Protein AF-A0A2V2RNA4-F1 (afdb_monomer)

Structure (mmCIF, N/CA/C/O backbone):
data_AF-A0A2V2RNA4-F1
#
_entry.id   AF-A0A2V2RNA4-F1
#
loop_
_atom_site.group_PDB
_atom_site.id
_atom_site.type_symbol
_atom_site.label_atom_id
_atom_site.label_alt_id
_atom_site.label_comp_id
_atom_site.label_asym_id
_atom_site.label_entity_id
_atom_site.label_seq_id
_atom_site.pdbx_PDB_ins_code
_atom_site.Cartn_x
_atom_site.Cartn_y
_atom_site.Cartn_z
_atom_site.occupancy
_atom_site.B_iso_or_equiv
_atom_site.auth_seq_id
_atom_site.auth_comp_id
_atom_site.auth_asym_id
_atom_site.auth_atom_id
_atom_site.pdbx_PDB_model_num
ATOM 1 N N . LEU A 1 1 ? -3.505 -0.766 -17.347 1.00 87.62 1 LEU A N 1
ATOM 2 C CA . LEU A 1 1 ? -3.593 0.497 -16.579 1.00 87.62 1 LEU A CA 1
ATOM 3 C C . LEU A 1 1 ? -2.592 0.576 -15.418 1.00 87.62 1 LEU A C 1
ATOM 5 O O . LEU A 1 1 ? -1.529 1.137 -15.624 1.00 87.62 1 LEU A O 1
ATOM 9 N N . PHE A 1 2 ? -2.855 0.018 -14.224 1.00 94.06 2 PHE A N 1
ATOM 10 C CA . PHE A 1 2 ? -1.953 0.201 -13.062 1.00 94.06 2 PHE A CA 1
ATOM 11 C C . PHE A 1 2 ? -0.546 -0.371 -13.265 1.00 94.06 2 PHE A C 1
ATOM 13 O O . PHE A 1 2 ? 0.437 0.283 -12.933 1.00 94.06 2 PHE A O 1
ATOM 20 N N . LYS A 1 3 ? -0.445 -1.566 -13.858 1.00 94.94 3 LYS A N 1
ATOM 21 C CA . LYS A 1 3 ? 0.845 -2.192 -14.168 1.00 94.94 3 LYS A CA 1
ATOM 22 C C . LYS A 1 3 ? 1.688 -1.327 -15.110 1.00 94.94 3 LYS A C 1
ATOM 24 O O . LYS A 1 3 ? 2.835 -1.045 -14.799 1.00 94.94 3 LYS A O 1
ATOM 29 N N . GLU A 1 4 ? 1.100 -0.857 -16.207 1.00 96.62 4 GLU A N 1
ATOM 30 C CA . GLU A 1 4 ? 1.784 0.000 -17.188 1.00 96.62 4 GLU A CA 1
ATOM 31 C C . GLU A 1 4 ? 2.234 1.325 -16.562 1.00 96.62 4 GLU A C 1
ATOM 33 O O . GLU A 1 4 ? 3.336 1.796 -16.835 1.00 96.62 4 GLU A O 1
ATOM 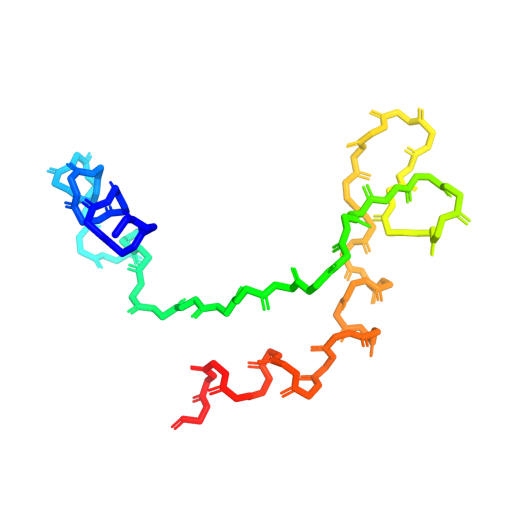38 N N . LEU A 1 5 ? 1.410 1.905 -15.679 1.00 96.94 5 LEU A N 1
ATOM 39 C CA . LEU A 1 5 ? 1.772 3.105 -14.931 1.00 96.94 5 LEU A CA 1
ATOM 40 C C . LEU A 1 5 ? 3.005 2.843 -14.056 1.00 96.94 5 LEU A C 1
ATOM 42 O O . LEU A 1 5 ? 3.988 3.572 -14.157 1.00 96.94 5 LEU A O 1
ATOM 46 N N . ILE A 1 6 ? 2.989 1.774 -13.257 1.00 96.88 6 ILE A N 1
ATOM 47 C CA . ILE A 1 6 ? 4.118 1.387 -12.399 1.00 96.88 6 ILE A CA 1
ATOM 48 C C . ILE A 1 6 ? 5.377 1.135 -13.235 1.00 96.88 6 ILE A C 1
ATOM 50 O O . ILE A 1 6 ? 6.444 1.648 -12.910 1.00 96.88 6 ILE A O 1
ATOM 54 N N . GLU A 1 7 ? 5.262 0.405 -14.343 1.00 96.75 7 GLU A N 1
ATOM 55 C CA . GLU A 1 7 ? 6.382 0.129 -15.246 1.00 96.75 7 GLU A CA 1
ATOM 56 C C . GLU A 1 7 ? 6.946 1.403 -15.888 1.00 96.75 7 GLU A C 1
ATOM 58 O O . GLU A 1 7 ? 8.157 1.504 -16.090 1.00 96.75 7 GLU A O 1
ATOM 63 N N . SER A 1 8 ? 6.101 2.400 -16.171 1.00 97.50 8 SER A N 1
ATOM 64 C CA . SER A 1 8 ? 6.550 3.695 -16.688 1.00 97.50 8 SER A CA 1
ATOM 65 C C . SER A 1 8 ? 7.413 4.456 -15.674 1.00 97.50 8 SER A C 1
ATOM 67 O O . SER A 1 8 ? 8.426 5.036 -16.066 1.00 97.50 8 SER A O 1
ATOM 69 N N . PHE A 1 9 ? 7.073 4.381 -14.380 1.00 97.19 9 PHE A N 1
ATOM 70 C CA . PHE A 1 9 ? 7.822 5.030 -13.301 1.00 97.19 9 PHE A CA 1
ATOM 71 C C . PHE A 1 9 ? 9.039 4.231 -12.833 1.00 97.19 9 PHE A C 1
ATOM 73 O O . PHE A 1 9 ? 10.057 4.827 -12.496 1.00 97.19 9 PHE A O 1
ATOM 80 N N . ASN A 1 10 ? 8.985 2.896 -12.857 1.00 97.81 10 ASN A N 1
ATOM 81 C CA . ASN A 1 10 ? 10.103 2.026 -12.474 1.00 97.81 10 ASN A CA 1
ATOM 82 C C . ASN A 1 10 ? 11.396 2.342 -13.256 1.00 97.81 10 ASN A C 1
ATOM 84 O O . ASN A 1 10 ? 12.489 2.087 -12.756 1.00 97.81 10 ASN A O 1
ATOM 88 N N . LYS A 1 11 ? 11.292 2.943 -14.451 1.00 97.44 11 LYS A N 1
ATOM 89 C CA . LYS A 1 11 ? 12.428 3.412 -15.267 1.00 97.44 11 LYS A CA 1
ATOM 90 C C . LYS A 1 11 ? 13.285 4.486 -14.586 1.00 97.44 11 LYS A C 1
ATOM 92 O O . LYS A 1 11 ? 14.434 4.658 -14.975 1.00 97.44 11 LYS A O 1
ATOM 97 N N . PHE A 1 12 ? 12.740 5.198 -13.600 1.00 97.88 12 PHE A N 1
ATOM 98 C CA . PHE A 1 12 ? 13.441 6.250 -12.857 1.00 97.88 12 PHE A CA 1
ATOM 99 C C . PHE A 1 12 ? 14.120 5.744 -11.573 1.00 97.88 12 PHE A C 1
ATOM 101 O O . PHE A 1 12 ? 14.756 6.533 -10.881 1.00 97.88 12 PHE A O 1
ATOM 108 N N . PHE A 1 13 ? 13.987 4.455 -11.248 1.00 97.50 13 PHE A N 1
ATOM 109 C CA . PHE A 1 13 ? 14.496 3.852 -10.014 1.00 97.50 13 PHE A CA 1
ATOM 110 C C . PHE A 1 13 ? 15.481 2.720 -10.308 1.00 97.50 13 PHE A C 1
ATOM 112 O O . PHE A 1 13 ? 15.380 2.037 -11.333 1.00 97.50 13 PHE A O 1
ATOM 119 N N . ASN A 1 14 ? 16.413 2.476 -9.381 1.00 97.56 14 ASN A N 1
ATOM 120 C CA . ASN A 1 14 ? 17.323 1.341 -9.492 1.00 97.56 14 ASN A CA 1
ATOM 121 C C . ASN A 1 14 ? 16.558 0.017 -9.387 1.00 97.56 14 ASN A C 1
ATOM 123 O O . ASN A 1 14 ? 15.507 -0.065 -8.755 1.00 97.56 14 ASN A O 1
ATOM 127 N N . HIS A 1 15 ? 17.120 -1.065 -9.931 1.00 95.56 15 HIS A N 1
ATOM 128 C CA . HIS A 1 15 ? 16.441 -2.367 -9.982 1.00 95.56 15 HIS A CA 1
ATOM 129 C C . HIS A 1 15 ? 15.975 -2.905 -8.610 1.00 95.56 15 HIS A C 1
ATOM 131 O O 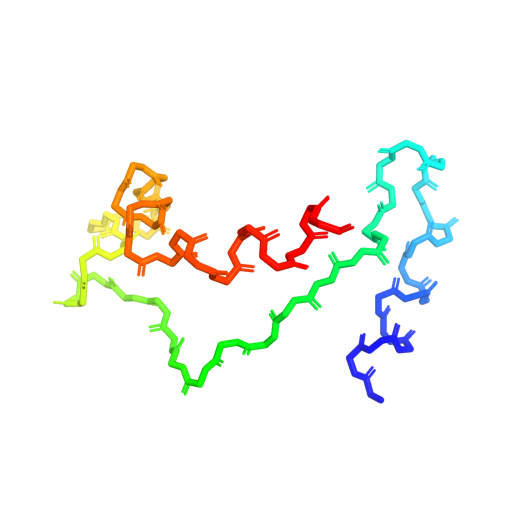. HIS A 1 15 ? 15.002 -3.657 -8.532 1.00 95.56 15 HIS A O 1
ATOM 137 N N . VAL A 1 16 ? 16.655 -2.526 -7.522 1.00 96.81 16 VAL A N 1
ATOM 138 C CA . VAL A 1 16 ? 16.304 -2.921 -6.144 1.00 96.81 16 VAL A CA 1
ATOM 139 C C . VAL A 1 16 ? 15.151 -2.107 -5.546 1.00 96.81 16 VAL A C 1
ATOM 141 O O . VAL A 1 16 ? 14.514 -2.569 -4.606 1.00 96.81 16 VAL A O 1
ATOM 144 N N . GLU A 1 17 ? 14.865 -0.928 -6.095 1.00 96.88 17 GLU A N 1
ATOM 145 C CA . GLU A 1 17 ? 13.816 -0.004 -5.636 1.00 96.88 17 GLU A CA 1
ATOM 146 C C . GLU A 1 17 ? 12.514 -0.158 -6.437 1.00 96.88 17 GLU A C 1
ATOM 148 O O . GLU A 1 17 ? 11.468 0.352 -6.041 1.00 96.88 17 GLU A O 1
ATOM 153 N N . GLN A 1 18 ? 12.565 -0.866 -7.568 1.00 97.50 18 GLN A N 1
ATOM 154 C CA . GLN A 1 18 ? 11.418 -1.073 -8.447 1.00 97.50 18 GLN A CA 1
ATOM 155 C C . GLN A 1 18 ? 10.329 -1.920 -7.784 1.00 97.50 18 GLN A C 1
ATOM 157 O O . GLN A 1 18 ? 10.593 -2.970 -7.191 1.00 97.50 18 GLN A O 1
ATOM 162 N N . VAL A 1 19 ? 9.071 -1.516 -7.972 1.00 96.31 19 VAL A N 1
ATOM 163 C CA . VAL A 1 19 ? 7.911 -2.312 -7.555 1.00 96.31 19 VAL A CA 1
ATOM 164 C C . VAL A 1 19 ? 7.764 -3.495 -8.513 1.00 96.31 19 VAL A C 1
ATOM 166 O O . VAL A 1 19 ? 7.476 -3.303 -9.695 1.00 96.31 19 VAL A O 1
ATOM 169 N N . LYS A 1 20 ? 7.982 -4.717 -8.007 1.00 93.88 20 LYS A N 1
ATOM 170 C CA . LYS A 1 20 ? 7.982 -5.961 -8.809 1.00 93.88 20 LYS A CA 1
ATOM 171 C C . LYS A 1 20 ? 6.639 -6.691 -8.811 1.00 93.88 20 LYS A C 1
ATOM 173 O O . LYS A 1 20 ? 6.229 -7.229 -9.834 1.00 93.88 20 LYS A O 1
ATOM 178 N N . LYS A 1 21 ? 5.969 -6.723 -7.661 1.00 95.06 21 LYS A N 1
ATOM 179 C CA . LYS A 1 21 ? 4.660 -7.348 -7.449 1.00 95.06 21 LYS A CA 1
ATOM 180 C C . LYS A 1 21 ? 3.808 -6.397 -6.611 1.00 95.06 21 LYS A C 1
ATOM 182 O O . LYS A 1 21 ? 4.333 -5.728 -5.723 1.00 95.06 21 LYS A O 1
ATOM 187 N N . PHE A 1 22 ? 2.518 -6.327 -6.909 1.00 95.31 22 PHE A N 1
ATOM 188 C CA . PHE A 1 22 ? 1.545 -5.528 -6.170 1.00 95.31 22 PHE A CA 1
ATOM 189 C C . PHE A 1 22 ? 0.169 -6.189 -6.257 1.00 95.31 22 PHE A C 1
ATOM 191 O O . PHE A 1 22 ? -0.098 -6.944 -7.190 1.00 95.31 22 PHE A O 1
ATOM 198 N N . GLU A 1 23 ? -0.692 -5.875 -5.297 1.00 94.75 23 GLU A N 1
ATOM 199 C CA . GLU A 1 23 ? -2.080 -6.330 -5.2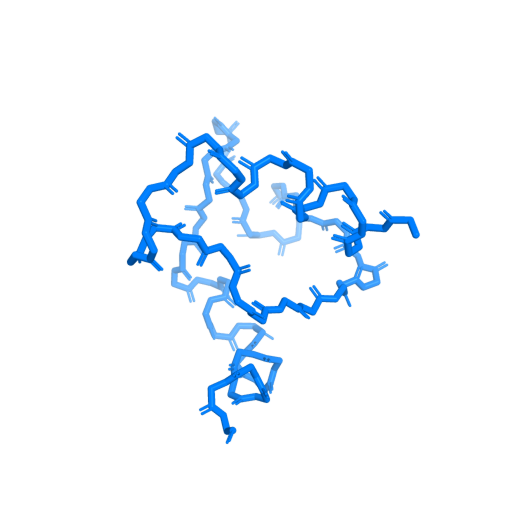30 1.00 94.75 23 GLU A CA 1
ATOM 200 C C . GLU A 1 23 ? -2.990 -5.110 -5.090 1.00 94.75 23 GLU A C 1
ATOM 202 O O . GLU A 1 23 ? -2.625 -4.125 -4.441 1.00 94.75 23 GLU A O 1
ATOM 207 N N . LEU A 1 24 ? -4.171 -5.165 -5.705 1.00 94.69 24 LEU A N 1
ATOM 208 C CA . LEU A 1 24 ? -5.176 -4.112 -5.575 1.00 94.69 24 LEU A CA 1
ATOM 209 C C . LEU A 1 24 ? -6.144 -4.473 -4.453 1.00 94.69 24 LEU A C 1
ATOM 211 O O . LEU A 1 24 ? -6.722 -5.559 -4.435 1.00 94.69 24 LEU A O 1
ATOM 215 N N . LEU A 1 25 ? -6.334 -3.544 -3.520 1.00 94.50 25 LEU A N 1
ATOM 216 C CA . LEU A 1 25 ? -7.312 -3.692 -2.451 1.00 94.50 25 LEU A CA 1
ATOM 217 C C . LEU A 1 25 ? -8.661 -3.104 -2.895 1.00 94.50 25 LEU A C 1
ATOM 219 O O . LEU A 1 25 ? -8.680 -2.060 -3.546 1.00 94.50 25 LEU A O 1
ATOM 223 N N . PRO A 1 26 ? -9.795 -3.725 -2.526 1.00 93.25 26 PRO A N 1
ATOM 224 C CA . PRO A 1 26 ? -11.126 -3.230 -2.885 1.00 93.25 26 PRO A CA 1
ATOM 225 C C . PRO A 1 26 ? -11.573 -2.017 -2.053 1.00 93.25 26 PRO A C 1
ATOM 227 O O . PRO A 1 26 ? -12.619 -1.432 -2.331 1.00 93.25 26 PRO A O 1
ATOM 230 N N . HIS A 1 27 ? -10.817 -1.656 -1.013 1.00 91.88 27 HIS A N 1
ATOM 231 C CA . HIS A 1 27 ? -11.157 -0.595 -0.073 1.00 91.88 27 HIS A CA 1
ATOM 232 C C . HIS A 1 27 ? -9.967 0.328 0.163 1.00 91.88 27 HIS A C 1
ATOM 234 O O . HIS A 1 27 ? -8.821 -0.118 0.242 1.00 91.88 27 HIS A O 1
ATOM 240 N N . GLU A 1 28 ? -10.268 1.612 0.320 1.00 94.12 28 GLU A N 1
ATOM 241 C CA . GLU A 1 28 ? -9.287 2.624 0.685 1.00 94.12 28 GLU A CA 1
ATOM 242 C C . GLU A 1 28 ? -8.934 2.542 2.172 1.00 94.12 28 GLU A C 1
ATOM 244 O O . GLU A 1 28 ? -9.726 2.113 3.015 1.00 94.12 28 GLU A O 1
ATOM 249 N N . TRP A 1 29 ? -7.728 2.990 2.504 1.00 96.44 29 TRP A N 1
ATOM 250 C CA . TRP A 1 29 ? -7.315 3.169 3.888 1.00 96.44 29 TRP A CA 1
ATOM 251 C C . TRP A 1 29 ? -7.824 4.501 4.420 1.00 96.44 29 TRP A C 1
ATOM 253 O O . TRP A 1 29 ? -7.770 5.519 3.734 1.00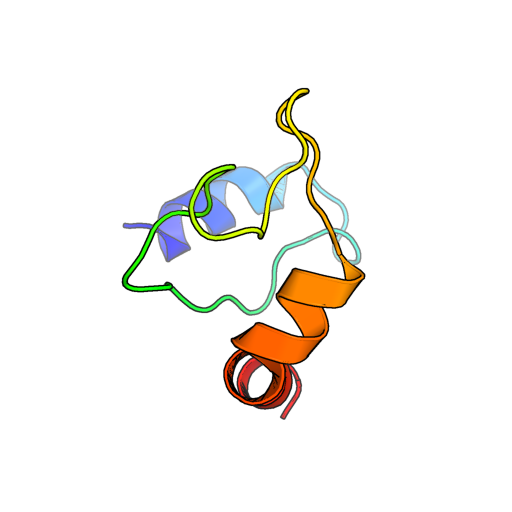 96.44 29 TRP A O 1
ATOM 263 N N . SER A 1 30 ? -8.291 4.501 5.666 1.00 97.06 30 SER A N 1
ATOM 264 C CA . SER A 1 30 ? -8.805 5.709 6.301 1.00 97.06 30 SER A CA 1
ATOM 265 C C . SER A 1 30 ? -8.496 5.746 7.796 1.00 97.06 30 SER A C 1
ATOM 267 O O . SER A 1 30 ? -8.062 4.766 8.408 1.00 97.06 30 SER A O 1
ATOM 269 N N . VAL A 1 31 ? -8.745 6.903 8.411 1.00 97.19 31 VAL A N 1
ATOM 270 C CA . VAL A 1 31 ? -8.688 7.050 9.873 1.00 97.19 31 VAL A CA 1
ATOM 271 C C . VAL A 1 31 ? -9.821 6.260 10.538 1.00 97.19 31 VAL A C 1
ATOM 273 O O . VAL A 1 31 ? -9.597 5.644 11.577 1.00 97.19 31 VAL A O 1
ATOM 276 N N . GLY A 1 32 ? -11.012 6.237 9.926 1.00 96.25 32 GLY A N 1
ATOM 277 C CA . GLY A 1 32 ? -12.197 5.556 10.462 1.00 96.25 32 GLY A CA 1
ATOM 278 C C . GLY A 1 32 ? -12.080 4.032 10.452 1.00 96.25 32 GLY A C 1
ATOM 279 O O . GLY A 1 32 ? -12.547 3.370 11.372 1.00 96.25 32 GLY A O 1
ATOM 280 N N . THR A 1 33 ? -11.398 3.476 9.452 1.00 94.88 33 THR A N 1
ATOM 281 C CA . THR A 1 33 ? -11.136 2.032 9.329 1.00 94.88 33 THR A CA 1
ATOM 282 C C . THR A 1 33 ? -9.863 1.583 10.058 1.00 94.88 33 THR A C 1
ATOM 284 O O . THR A 1 33 ? -9.634 0.382 10.219 1.00 94.88 33 THR A O 1
ATOM 287 N N . GLY A 1 34 ? -9.075 2.538 10.567 1.00 96.38 34 GLY A N 1
ATOM 288 C CA . GLY A 1 34 ? -7.983 2.313 11.513 1.00 96.38 34 GLY A CA 1
ATOM 289 C C . GLY A 1 34 ? -6.585 2.174 10.905 1.00 96.38 34 GLY A C 1
ATOM 290 O O . GLY A 1 34 ? -5.615 2.182 11.662 1.00 96.38 34 GLY A O 1
ATOM 291 N N . GLU A 1 35 ? -6.440 2.101 9.581 1.00 97.56 35 GLU A N 1
ATOM 292 C CA . GLU A 1 35 ? -5.146 1.975 8.893 1.00 97.56 35 GLU A CA 1
ATOM 293 C C . GLU A 1 35 ? -4.318 3.263 8.919 1.00 97.56 35 GLU A C 1
ATOM 295 O O . GLU A 1 35 ? -3.102 3.214 8.732 1.00 97.56 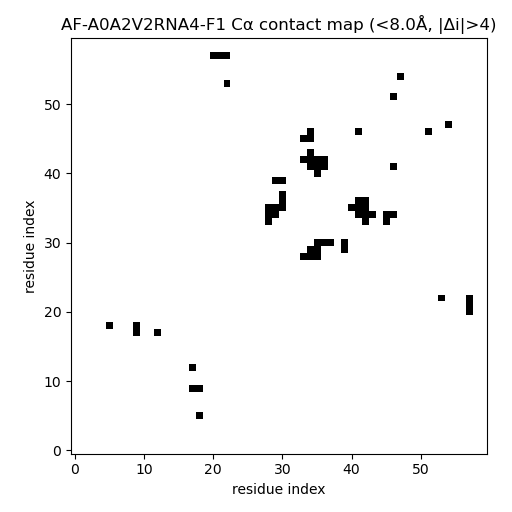35 GLU A O 1
ATOM 300 N N . MET A 1 36 ? -4.945 4.414 9.174 1.00 98.12 36 MET A N 1
ATOM 301 C CA . MET A 1 36 ? -4.275 5.715 9.209 1.00 98.12 36 MET A CA 1
ATOM 302 C C . MET A 1 36 ? -4.348 6.366 10.596 1.00 98.12 36 MET A C 1
ATOM 304 O O . MET A 1 36 ? -5.262 6.140 11.393 1.00 98.12 36 MET A O 1
ATOM 308 N N . THR A 1 37 ? -3.349 7.183 10.921 1.00 97.31 37 THR A N 1
ATOM 309 C CA . THR A 1 37 ? -3.384 8.090 12.073 1.00 97.31 37 THR A CA 1
ATOM 310 C C . THR A 1 37 ? -4.265 9.302 11.761 1.00 97.31 37 THR A C 1
ATOM 312 O O . THR A 1 37 ? -4.472 9.612 10.590 1.00 97.31 37 THR A O 1
ATOM 315 N N . PRO A 1 38 ? -4.722 10.064 12.774 1.00 97.19 38 PRO A N 1
ATOM 316 C CA . PRO A 1 38 ? -5.432 11.324 12.534 1.00 97.19 38 PRO A CA 1
ATOM 317 C C . PRO A 1 38 ? -4.643 12.338 11.687 1.00 97.19 38 PRO A C 1
ATOM 319 O O . PRO A 1 38 ? -5.237 13.216 11.076 1.00 97.19 38 PRO A O 1
ATOM 322 N N . LYS A 1 39 ? -3.308 12.205 11.621 1.00 96.94 39 LYS A N 1
ATOM 323 C CA . LYS A 1 39 ? -2.421 13.012 10.766 1.00 96.94 39 LYS A CA 1
ATOM 324 C C . LYS A 1 39 ? -2.178 12.390 9.380 1.00 96.94 39 LYS A C 1
ATOM 326 O O . LYS A 1 39 ? -1.243 12.789 8.699 1.00 96.94 39 LYS A O 1
ATOM 331 N N . LEU A 1 40 ? -2.970 11.393 8.987 1.00 94.88 40 LEU A N 1
ATOM 332 C CA . LEU A 1 40 ? -2.906 10.678 7.706 1.00 94.88 40 LEU A CA 1
ATOM 333 C C . LEU A 1 40 ? -1.625 9.863 7.454 1.00 94.88 40 LEU A C 1
ATOM 335 O O . LEU A 1 40 ? -1.377 9.420 6.336 1.00 94.88 40 LEU A O 1
ATOM 339 N N . SER A 1 41 ? -0.822 9.593 8.486 1.00 97.31 41 SER A N 1
ATOM 340 C CA . SER A 1 41 ? 0.284 8.635 8.366 1.00 97.31 41 SER A CA 1
ATOM 341 C C . SER A 1 41 ? -0.204 7.193 8.529 1.00 97.31 41 SER A C 1
ATOM 343 O O . SER A 1 41 ? -1.158 6.930 9.258 1.00 97.31 41 SER A O 1
ATOM 345 N N . LEU A 1 42 ? 0.454 6.239 7.871 1.00 97.62 42 LEU A N 1
ATOM 346 C CA . LEU A 1 42 ? 0.063 4.827 7.904 1.00 97.62 42 LEU A CA 1
ATOM 347 C C . LEU A 1 42 ? 0.409 4.153 9.238 1.00 97.62 42 LEU A C 1
ATOM 349 O O . LEU A 1 42 ? 1.545 4.222 9.715 1.00 97.62 42 LEU A O 1
ATOM 353 N N . LYS 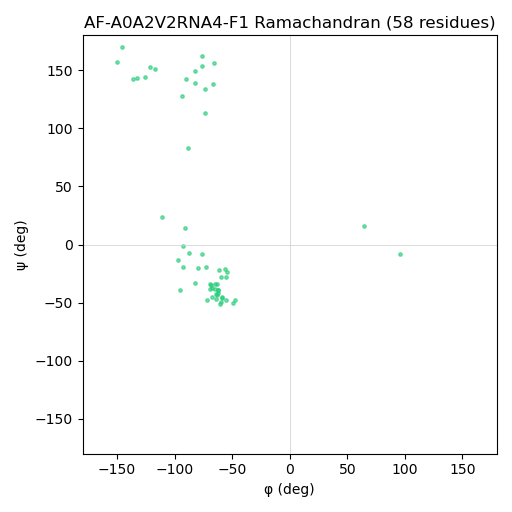A 1 43 ? -0.538 3.399 9.798 1.00 97.62 43 LYS A N 1
ATOM 354 C CA . LYS A 1 43 ? -0.318 2.506 10.940 1.00 97.62 43 LYS A CA 1
ATOM 355 C C . LYS A 1 43 ? 0.120 1.131 10.444 1.00 97.62 4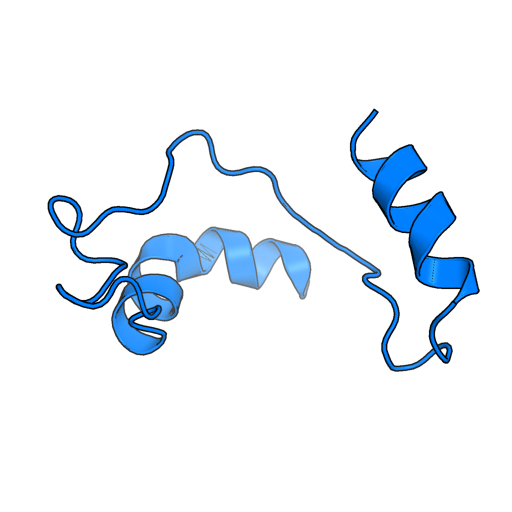3 LYS A C 1
ATOM 357 O O . LYS A 1 43 ? -0.679 0.203 10.355 1.00 97.62 43 LYS A O 1
ATOM 362 N N . ARG A 1 44 ? 1.419 0.993 10.157 1.00 96.94 44 ARG A N 1
ATOM 363 C CA . ARG A 1 44 ? 2.011 -0.232 9.581 1.00 96.94 44 ARG A CA 1
ATOM 364 C C . ARG A 1 44 ? 1.584 -1.513 10.297 1.00 96.94 44 ARG A C 1
ATOM 366 O O . ARG A 1 44 ? 1.163 -2.437 9.625 1.00 96.94 44 ARG A O 1
ATOM 373 N N . LYS A 1 45 ? 1.630 -1.557 11.634 1.00 97.38 45 LYS A N 1
ATOM 374 C CA . LYS A 1 45 ? 1.241 -2.754 12.402 1.00 97.38 45 LYS A CA 1
ATOM 375 C C . LYS A 1 45 ? -0.185 -3.221 12.072 1.00 97.38 45 LYS A C 1
ATOM 377 O O . LYS A 1 45 ? -0.381 -4.384 11.754 1.00 97.38 45 LYS A O 1
ATOM 382 N N . VAL A 1 46 ? -1.141 -2.291 12.066 1.00 97.12 46 VAL A N 1
ATOM 383 C CA . VAL A 1 46 ? -2.551 -2.578 11.752 1.00 97.12 46 VAL A CA 1
ATOM 384 C C . VAL A 1 46 ? -2.699 -3.069 10.313 1.00 97.12 46 VAL A C 1
ATOM 386 O O . VAL A 1 46 ? -3.401 -4.041 10.069 1.00 97.12 46 VAL A O 1
ATOM 389 N N . ILE A 1 47 ? -2.011 -2.428 9.364 1.00 96.75 47 ILE A N 1
ATOM 390 C CA . ILE A 1 47 ? -2.053 -2.811 7.945 1.00 96.75 47 ILE A CA 1
ATOM 391 C C . ILE A 1 47 ? -1.469 -4.217 7.742 1.00 96.75 47 ILE A C 1
ATOM 393 O O . ILE A 1 47 ? -2.089 -5.042 7.078 1.00 96.75 47 ILE A O 1
ATOM 397 N N . MET A 1 48 ? -0.309 -4.506 8.339 1.00 96.31 48 MET A N 1
ATOM 398 C CA . MET A 1 48 ? 0.353 -5.810 8.223 1.00 96.31 48 MET A CA 1
ATOM 399 C C . MET A 1 48 ? -0.500 -6.941 8.806 1.00 96.31 48 MET A C 1
ATOM 401 O O . MET A 1 48 ? -0.542 -8.023 8.233 1.00 96.31 48 MET A O 1
ATOM 405 N N . GLU A 1 49 ? -1.187 -6.694 9.924 1.00 96.94 49 GLU A N 1
ATOM 406 C CA . GLU A 1 49 ? -2.083 -7.672 10.550 1.00 96.94 49 GLU A CA 1
ATOM 407 C C . GLU A 1 49 ? -3.367 -7.866 9.728 1.00 96.94 49 GLU A C 1
ATOM 409 O O . GLU A 1 49 ? -3.742 -8.997 9.429 1.00 96.94 49 GLU A O 1
ATOM 414 N N . LYS A 1 50 ? -4.021 -6.773 9.312 1.00 96.12 50 LYS A N 1
ATOM 415 C CA . LYS A 1 50 ? -5.310 -6.810 8.600 1.00 96.12 50 LYS A CA 1
ATOM 416 C C . LYS A 1 50 ? -5.212 -7.392 7.189 1.00 96.12 50 LYS A C 1
ATOM 418 O O . LYS A 1 50 ? -6.145 -8.047 6.740 1.00 96.12 50 LYS A O 1
ATOM 423 N N . TYR A 1 51 ? -4.102 -7.151 6.491 1.00 96.44 51 TYR A N 1
ATOM 424 C CA . TYR A 1 51 ? -3.891 -7.590 5.106 1.00 96.44 51 TYR A CA 1
ATOM 425 C C . TYR A 1 51 ? -2.828 -8.685 4.992 1.00 96.44 51 TYR A C 1
ATOM 427 O O . TYR A 1 51 ? -2.234 -8.852 3.927 1.00 96.44 51 TYR A O 1
ATOM 435 N N . ARG A 1 52 ? -2.589 -9.436 6.074 1.00 96.81 52 ARG A N 1
ATOM 436 C CA . ARG A 1 52 ? -1.561 -10.479 6.135 1.00 96.81 52 ARG A CA 1
ATOM 437 C C . ARG A 1 52 ? -1.625 -11.434 4.945 1.00 96.81 52 ARG A C 1
ATOM 439 O O . ARG A 1 52 ? -0.624 -11.595 4.259 1.00 96.81 52 ARG A O 1
ATOM 446 N N . ASP A 1 53 ? -2.800 -11.978 4.645 1.00 96.75 53 ASP A N 1
ATOM 447 C CA . ASP A 1 53 ? -2.971 -12.948 3.555 1.00 96.75 53 ASP A CA 1
ATOM 448 C C . ASP A 1 53 ? -2.680 -12.339 2.176 1.00 96.75 53 ASP A C 1
ATOM 450 O O . ASP A 1 53 ? -2.169 -13.010 1.283 1.00 96.75 53 ASP A O 1
ATOM 454 N N . VAL A 1 54 ? -3.002 -11.054 1.982 1.00 96.25 54 VAL A N 1
ATOM 455 C CA . VAL A 1 54 ? -2.691 -10.328 0.739 1.00 96.25 54 VAL A CA 1
ATOM 456 C C . VAL A 1 54 ? -1.182 -10.156 0.603 1.00 96.25 54 VAL A C 1
ATOM 458 O O . VAL A 1 54 ? -0.621 -10.407 -0.458 1.00 96.25 54 VAL A O 1
ATOM 461 N N . ILE A 1 55 ? -0.522 -9.754 1.689 1.00 95.62 55 ILE A N 1
ATOM 462 C CA . ILE A 1 55 ? 0.927 -9.558 1.729 1.00 95.62 55 ILE A CA 1
ATOM 463 C C . ILE A 1 55 ? 1.647 -10.890 1.505 1.00 95.62 55 ILE A C 1
ATOM 465 O O . ILE A 1 55 ? 2.595 -10.941 0.728 1.00 95.62 55 ILE A O 1
ATOM 469 N N . GLU A 1 56 ? 1.182 -11.976 2.124 1.00 96.25 56 GLU A N 1
ATOM 470 C CA . GLU A 1 56 ? 1.743 -13.309 1.912 1.00 96.25 56 GLU A CA 1
ATOM 471 C C . GLU A 1 56 ? 1.661 -13.711 0.432 1.00 96.25 56 GLU A C 1
ATOM 473 O O . GLU A 1 56 ? 2.682 -14.098 -0.128 1.00 96.25 56 GLU A O 1
ATOM 478 N N . ARG A 1 57 ? 0.528 -13.502 -0.258 1.00 95.69 57 ARG A N 1
ATOM 479 C CA . ARG A 1 57 ? 0.412 -13.776 -1.708 1.00 95.69 57 ARG A CA 1
ATOM 480 C C . ARG A 1 57 ? 1.378 -12.979 -2.586 1.00 95.69 57 ARG A C 1
ATOM 482 O O . ARG A 1 57 ? 1.740 -13.450 -3.659 1.00 95.69 57 ARG A O 1
ATOM 489 N N . ILE A 1 58 ? 1.805 -11.790 -2.156 1.00 95.38 58 ILE A N 1
ATOM 490 C CA . ILE A 1 58 ? 2.819 -11.011 -2.881 1.00 95.38 58 ILE A CA 1
ATOM 491 C C . ILE A 1 58 ? 4.192 -11.695 -2.789 1.00 95.38 58 ILE A C 1
ATOM 493 O O . ILE A 1 58 ? 4.952 -11.678 -3.761 1.00 95.38 58 ILE A O 1
ATOM 497 N N . TYR A 1 59 ? 4.525 -12.271 -1.632 1.00 92.50 59 TYR A N 1
ATOM 498 C CA . TYR A 1 59 ? 5.853 -12.828 -1.358 1.00 92.50 59 TYR A CA 1
ATOM 499 C C . TYR A 1 59 ? 6.008 -14.319 -1.663 1.00 92.50 59 TYR A C 1
ATOM 501 O O . TYR A 1 59 ? 7.148 -14.752 -1.829 1.00 92.50 59 TYR A O 1
ATOM 509 N N . GLN A 1 60 ? 4.912 -15.076 -1.759 1.00 88.12 60 GLN A N 1
ATOM 510 C CA . GLN A 1 60 ? 4.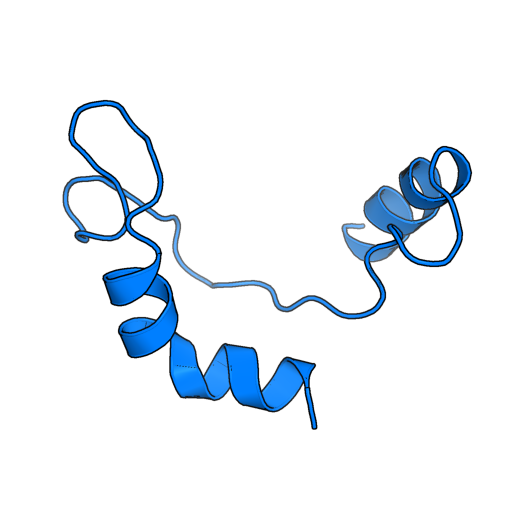926 -16.412 -2.371 1.00 88.12 60 GLN A CA 1
ATOM 511 C C . GLN A 1 60 ? 5.346 -16.321 -3.851 1.00 88.12 60 GLN A C 1
ATOM 513 O O . GLN A 1 60 ? 6.087 -17.216 -4.303 1.00 88.12 60 GLN A O 1
#

Nearest PDB structures (foldseek):
  6oz1-assembly1_A  TM=7.973E-01  e=1.527E+00  Mycobacteroides chelonae
  5mst-assembly2_B  TM=7.692E-01  e=2.883E+00  Segniliparus rugosus ATCC BAA-974
  5mst-assembly1_A  TM=7.719E-01  e=3.563E+00  Segniliparus rugosus ATCC BAA-974

Mean predicted aligned error: 2.87 Å

Sequence (60 aa):
LFKELIESFNKFFNHVEQVKKFELLPHEWSVGTGEMTPKLSLKRKVIMEKYRDVIERIYQ

Foldseek 3Di:
DVVVVLVVCQVVDDPVPRDDFDDDDPDDDDVVVPQADPVRHGPVVCCCVVCVVVVVVRVD

Radius of gyration: 13.78 Å; Cα contacts (8 Å, |Δi|>4): 33; chains: 1; bounding box: 30×29×30 Å

Secondary structure (DSSP, 8-state):
-HHHHHHHHHTTS-TTTS-------SS---TTTTSB-TTS-B-HHHHHHHTHHHHHHHH-

pLDDT: mean 95.96, std 2.02, range [87.62, 98.12]

Solvent-accessible surface area (backbone atoms only — not comparable to full-atom values): 3914 Å² total; per-residu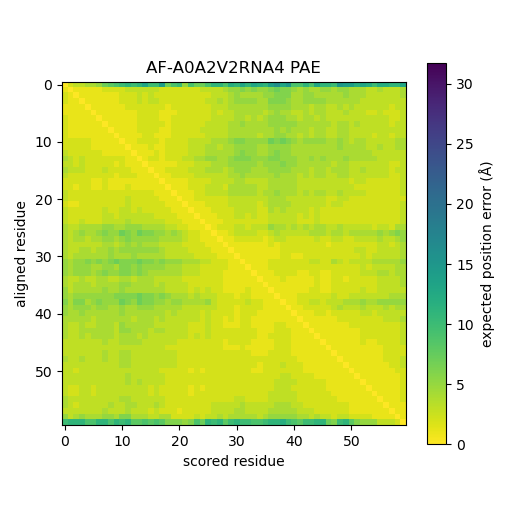e (Å²): 108,70,67,58,52,50,58,65,55,35,75,80,47,56,85,89,73,37,86,86,71,85,83,86,71,98,65,83,82,32,53,90,81,52,35,23,38,98,84,70,45,74,35,61,71,54,43,54,64,76,42,38,72,62,54,49,64,64,74,107